Protein AF-A0A1B9LTC5-F1 (afdb_monomer_lite)

pLDDT: mean 90.34, std 9.03, range [44.94, 97.06]

Radius of gyration: 15.2 Å; chains: 1; bounding box: 33×33×42 Å

Sequence (142 aa):
MGIEYSIIAMDDSVTQDIVLNAFSPYCTKKDDEEYLLDYGDEVYEDMIICNHCTLYLSFKESSKDIIESIEIIKPSDHPALEKAIFLLIHEHPMFIAGPDFPLMTANKKCMDLLKVKDIETYEDTELVSSFDEFSNLLTSYE

Structure (mmCIF, N/CA/C/O backbone):
data_AF-A0A1B9LTC5-F1
#
_entry.id   AF-A0A1B9LTC5-F1
#
loop_
_atom_site.group_PDB
_atom_site.id
_atom_site.type_symbol
_atom_site.label_atom_id
_atom_site.label_alt_id
_atom_site.label_comp_id
_atom_site.label_asym_id
_atom_site.label_entity_id
_atom_site.label_seq_id
_atom_site.pdbx_PDB_ins_code
_atom_site.Cartn_x
_atom_site.Cartn_y
_atom_site.Cartn_z
_atom_site.occupancy
_atom_site.B_iso_or_equiv
_atom_site.auth_seq_id
_atom_site.auth_comp_id
_atom_site.auth_asym_id
_atom_site.auth_atom_id
_atom_site.pdbx_PDB_model_num
ATOM 1 N N . MET A 1 1 ? 20.747 6.588 1.470 1.00 44.94 1 MET A N 1
ATOM 2 C CA . MET A 1 1 ? 19.585 5.882 2.044 1.00 44.94 1 MET A CA 1
ATOM 3 C C . MET A 1 1 ? 18.511 5.972 0.979 1.00 44.94 1 MET A C 1
ATOM 5 O O . MET A 1 1 ? 18.440 7.024 0.357 1.00 44.94 1 MET A O 1
ATOM 9 N N . GLY A 1 2 ? 17.889 4.854 0.605 1.00 58.22 2 GLY A N 1
ATOM 10 C CA . GLY A 1 2 ? 16.915 4.848 -0.493 1.00 58.22 2 GLY A CA 1
ATOM 11 C C . GLY A 1 2 ? 15.619 5.527 -0.063 1.00 58.22 2 GLY A C 1
ATOM 12 O O . GLY A 1 2 ? 15.383 5.655 1.134 1.00 58.22 2 GLY A O 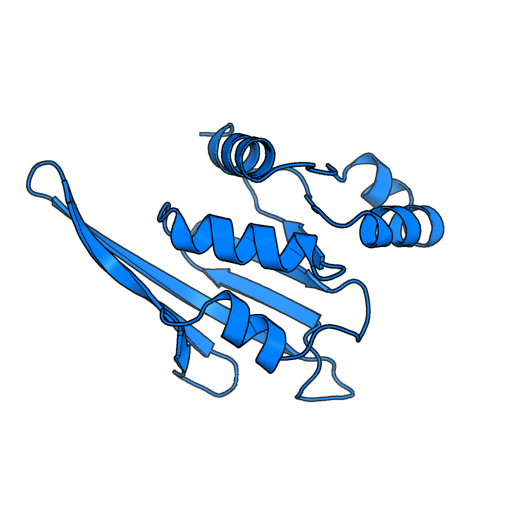1
ATOM 13 N N . ILE A 1 3 ? 14.816 5.965 -1.029 1.00 64.31 3 ILE A N 1
ATOM 14 C CA . ILE A 1 3 ? 13.429 6.352 -0.772 1.00 64.31 3 ILE A CA 1
ATOM 15 C C . ILE A 1 3 ? 12.683 5.089 -0.319 1.00 64.31 3 ILE A C 1
ATOM 17 O O . ILE A 1 3 ? 12.887 4.004 -0.879 1.00 64.31 3 ILE A O 1
ATOM 21 N N . GLU A 1 4 ? 11.871 5.226 0.722 1.00 84.75 4 GLU A N 1
ATOM 22 C CA . GLU A 1 4 ? 11.089 4.149 1.324 1.00 84.75 4 GLU A CA 1
ATOM 23 C C . GLU A 1 4 ? 9.677 4.678 1.565 1.00 84.75 4 GLU A C 1
ATOM 25 O O . GLU A 1 4 ? 9.503 5.745 2.157 1.00 84.75 4 GLU A O 1
ATOM 30 N N . TYR A 1 5 ? 8.675 3.952 1.070 1.00 92.06 5 TYR A N 1
ATOM 31 C CA . TYR A 1 5 ? 7.275 4.249 1.362 1.00 92.06 5 TYR A CA 1
ATOM 32 C C . TYR A 1 5 ? 6.761 3.255 2.394 1.00 92.06 5 TYR A C 1
ATOM 34 O O . TYR A 1 5 ? 6.966 2.049 2.253 1.00 92.06 5 TYR A O 1
ATOM 42 N N . SER A 1 6 ? 6.050 3.753 3.398 1.00 94.88 6 SER A N 1
ATOM 43 C CA . SER A 1 6 ? 5.382 2.938 4.409 1.00 94.88 6 SER A CA 1
ATOM 44 C C . SER A 1 6 ? 3.876 3.079 4.250 1.00 94.88 6 SER A C 1
ATOM 46 O O . SER A 1 6 ? 3.355 4.191 4.278 1.00 94.88 6 SER A O 1
ATOM 48 N N . ILE A 1 7 ? 3.162 1.964 4.108 1.00 96.50 7 ILE A N 1
ATOM 49 C CA . ILE A 1 7 ? 1.698 1.939 4.054 1.00 96.50 7 ILE A CA 1
ATOM 50 C C . ILE A 1 7 ? 1.189 1.245 5.313 1.00 96.50 7 ILE A C 1
ATOM 52 O O . ILE A 1 7 ? 1.571 0.112 5.587 1.00 96.50 7 ILE A O 1
ATOM 56 N N . ILE A 1 8 ? 0.348 1.908 6.100 1.00 95.50 8 ILE A N 1
ATOM 57 C CA . ILE A 1 8 ? -0.010 1.470 7.457 1.00 95.50 8 ILE A CA 1
ATOM 58 C C . ILE A 1 8 ? -1.514 1.221 7.537 1.00 95.50 8 ILE A C 1
ATOM 60 O O . ILE A 1 8 ? -2.304 2.092 7.166 1.00 95.50 8 ILE A O 1
ATOM 64 N N . ALA A 1 9 ? -1.917 0.048 8.030 1.00 95.19 9 ALA A N 1
ATOM 65 C CA . ALA A 1 9 ? -3.320 -0.293 8.246 1.00 95.19 9 ALA A CA 1
ATOM 66 C C . ALA A 1 9 ? -3.851 0.306 9.556 1.00 95.19 9 ALA A C 1
ATOM 68 O O . ALA A 1 9 ? -3.217 0.224 10.606 1.00 95.19 9 ALA A O 1
ATOM 69 N N . MET A 1 10 ? -5.059 0.873 9.518 1.00 93.31 10 MET A N 1
ATOM 70 C CA . MET A 1 10 ? -5.699 1.470 10.700 1.00 93.31 10 MET A CA 1
ATOM 71 C C . MET A 1 10 ? -6.559 0.517 11.520 1.00 93.31 10 MET A C 1
ATOM 73 O O . MET A 1 10 ? -6.937 0.824 12.662 1.00 93.31 10 MET A O 1
ATOM 77 N N . ASP A 1 11 ? -6.917 -0.613 10.923 1.00 91.19 11 ASP A N 1
ATOM 78 C CA . ASP A 1 11 ? -7.665 -1.682 11.554 1.00 91.19 11 ASP A CA 1
ATOM 79 C C . ASP A 1 11 ? -7.316 -3.042 10.933 1.00 91.19 11 ASP A C 1
ATOM 81 O O . ASP A 1 11 ? -6.570 -3.142 9.962 1.00 91.19 11 ASP A O 1
ATOM 85 N N . ASP A 1 12 ? -7.895 -4.094 11.504 1.00 94.00 12 ASP A N 1
ATOM 86 C CA . ASP A 1 12 ? -7.577 -5.484 11.179 1.00 94.00 12 ASP A CA 1
ATOM 87 C C . ASP A 1 12 ? -8.327 -5.995 9.925 1.00 94.00 12 ASP A C 1
ATOM 89 O O . ASP A 1 12 ? -8.497 -7.201 9.751 1.00 94.00 12 ASP A O 1
ATOM 93 N N . SER A 1 13 ? -8.849 -5.100 9.071 1.00 94.12 13 SER A N 1
ATOM 94 C CA . SER A 1 13 ? -9.617 -5.487 7.873 1.00 94.12 13 SER A CA 1
ATOM 95 C C . SER A 1 13 ? -8.760 -5.791 6.643 1.00 94.12 13 SER A C 1
ATOM 97 O O . SER A 1 13 ? -9.266 -6.376 5.682 1.00 94.12 13 SER A O 1
ATOM 99 N N . VAL A 1 14 ? -7.481 -5.412 6.658 1.00 95.69 14 VAL A N 1
ATOM 100 C CA . VAL A 1 14 ? -6.560 -5.607 5.534 1.00 95.69 14 VAL A CA 1
ATOM 101 C C . VAL A 1 14 ? -5.874 -6.961 5.659 1.00 95.69 14 VAL A C 1
ATOM 103 O O . VAL A 1 14 ? -5.251 -7.267 6.673 1.00 95.69 14 VAL A O 1
ATOM 106 N N . THR A 1 15 ? -5.985 -7.775 4.612 1.00 96.31 15 THR A N 1
ATOM 107 C CA . THR A 1 15 ? -5.372 -9.107 4.549 1.00 96.31 15 THR A CA 1
ATOM 108 C C . THR A 1 15 ? -4.285 -9.164 3.490 1.00 96.31 15 THR A C 1
ATOM 110 O O . THR A 1 15 ? -4.253 -8.339 2.575 1.00 96.31 15 THR A O 1
ATOM 113 N N . GLN A 1 16 ? -3.415 -10.166 3.583 1.00 95.06 16 GLN A N 1
ATOM 114 C CA . GLN A 1 16 ? -2.370 -10.408 2.591 1.00 95.06 16 GLN A CA 1
ATOM 115 C C . GLN A 1 16 ? -2.927 -10.490 1.165 1.00 95.06 16 GLN A C 1
ATOM 117 O O . GLN A 1 16 ? -2.402 -9.839 0.266 1.00 95.06 16 GLN A O 1
ATOM 122 N N . ASP A 1 17 ? -4.016 -11.232 0.958 1.00 95.12 17 ASP A N 1
ATOM 123 C CA . ASP A 1 17 ? -4.622 -11.398 -0.367 1.00 95.12 17 ASP A CA 1
ATOM 124 C C . ASP A 1 17 ? -5.086 -10.064 -0.962 1.00 95.12 17 ASP A C 1
ATOM 126 O O . ASP A 1 17 ? -4.924 -9.835 -2.159 1.00 95.12 17 ASP A O 1
ATOM 130 N N . ILE A 1 18 ? -5.634 -9.162 -0.141 1.00 96.38 18 ILE A N 1
ATOM 131 C CA . ILE A 1 18 ? -6.024 -7.813 -0.580 1.00 96.38 18 ILE A CA 1
ATOM 132 C C . ILE A 1 18 ? -4.800 -7.064 -1.115 1.00 96.38 18 ILE A C 1
ATOM 134 O O . ILE A 1 18 ? -4.837 -6.528 -2.222 1.00 96.38 18 ILE A O 1
ATOM 138 N N . VAL A 1 19 ? -3.704 -7.080 -0.355 1.00 95.31 19 VAL A N 1
ATOM 139 C CA . VAL A 1 19 ? -2.470 -6.382 -0.726 1.00 95.31 19 VAL A CA 1
ATOM 140 C C . VAL A 1 19 ? -1.856 -6.984 -1.989 1.00 95.31 19 VAL A C 1
ATOM 142 O O . VAL A 1 19 ? -1.555 -6.259 -2.933 1.00 95.31 19 VAL A O 1
ATOM 145 N N . LEU A 1 20 ? -1.719 -8.309 -2.060 1.00 95.06 20 LEU A N 1
ATOM 146 C CA . LEU A 1 20 ? -1.133 -8.977 -3.225 1.00 95.06 20 LEU A CA 1
ATOM 147 C C . LEU A 1 20 ? -1.968 -8.774 -4.496 1.00 95.06 20 LEU A C 1
ATOM 149 O O . LEU A 1 20 ? -1.404 -8.632 -5.581 1.00 95.06 20 LEU A O 1
ATOM 153 N N . ASN A 1 21 ? -3.296 -8.710 -4.371 1.00 95.31 21 ASN A N 1
ATOM 154 C CA . ASN A 1 21 ? -4.176 -8.408 -5.498 1.00 95.31 21 ASN A CA 1
ATOM 155 C C . ASN A 1 21 ? -4.003 -6.971 -6.004 1.00 95.31 21 ASN A C 1
ATOM 157 O O . ASN A 1 21 ? -4.042 -6.771 -7.217 1.00 95.31 21 ASN A O 1
ATOM 161 N N . ALA A 1 22 ? -3.763 -5.997 -5.119 1.00 95.25 22 ALA A N 1
ATOM 162 C CA . ALA A 1 22 ? -3.527 -4.608 -5.517 1.00 95.25 22 ALA A CA 1
ATOM 163 C C . ALA A 1 22 ? -2.271 -4.455 -6.396 1.00 95.25 22 ALA A C 1
ATOM 165 O O . ALA A 1 22 ? -2.273 -3.665 -7.337 1.00 95.25 22 ALA A O 1
ATOM 166 N N . PHE A 1 23 ? -1.225 -5.247 -6.135 1.00 95.06 23 PHE A N 1
ATOM 167 C CA . PHE A 1 23 ? 0.038 -5.214 -6.888 1.00 95.06 23 PHE A CA 1
ATOM 168 C C . PHE A 1 23 ? 0.130 -6.256 -8.020 1.00 95.06 23 PHE A C 1
ATOM 170 O O . PHE A 1 23 ? 1.157 -6.372 -8.692 1.00 95.06 23 PHE A O 1
ATOM 177 N N . SER A 1 24 ? -0.924 -7.035 -8.259 1.00 93.06 24 SER A N 1
ATOM 178 C CA . SE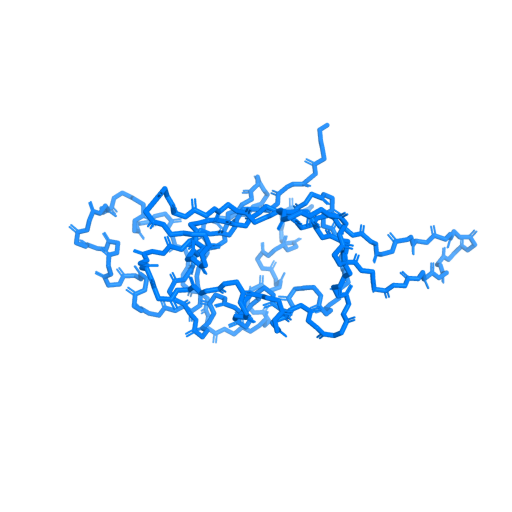R A 1 24 ? -0.977 -8.011 -9.352 1.00 93.06 24 SER A CA 1
ATOM 179 C C . SER A 1 24 ? -1.107 -7.312 -10.720 1.00 93.06 24 SER A C 1
ATOM 181 O O . SER A 1 24 ? -1.822 -6.315 -10.824 1.00 93.06 24 SER A O 1
ATOM 183 N N . PRO A 1 25 ? -0.465 -7.805 -11.800 1.00 94.12 25 PRO A N 1
ATOM 184 C CA . PRO A 1 25 ? 0.321 -9.040 -11.907 1.00 94.12 25 PRO A CA 1
ATOM 185 C C . PRO A 1 25 ? 1.825 -8.863 -11.632 1.00 94.12 25 PRO A C 1
ATOM 187 O O . PRO A 1 25 ? 2.600 -9.774 -11.910 1.00 94.12 25 PRO A O 1
ATOM 190 N N . TYR A 1 26 ? 2.250 -7.708 -11.124 1.00 94.56 26 TYR A N 1
ATOM 191 C CA . TYR A 1 26 ? 3.665 -7.335 -11.004 1.00 94.56 26 TYR A CA 1
ATOM 192 C C . TYR A 1 26 ? 4.369 -7.973 -9.801 1.00 94.56 26 TYR A C 1
ATOM 194 O O . TYR A 1 26 ? 5.586 -7.887 -9.672 1.00 94.56 26 TYR A O 1
ATOM 202 N N . CYS A 1 27 ? 3.615 -8.621 -8.915 1.00 93.81 27 CYS A N 1
ATOM 203 C CA . CYS A 1 27 ? 4.109 -9.157 -7.656 1.00 93.81 27 CYS A CA 1
ATOM 204 C C . CYS A 1 27 ? 4.595 -10.612 -7.775 1.00 93.81 27 CYS A C 1
ATOM 206 O O . CYS A 1 27 ? 3.837 -11.515 -8.131 1.00 93.81 27 CYS A O 1
ATOM 208 N N . THR A 1 28 ? 5.857 -10.857 -7.415 1.00 94.81 28 THR A N 1
ATOM 209 C CA . THR A 1 28 ? 6.471 -12.191 -7.334 1.00 94.81 28 THR A CA 1
ATOM 210 C C . THR A 1 28 ? 6.999 -12.455 -5.926 1.00 94.81 28 THR A C 1
ATOM 212 O O . THR A 1 28 ? 7.874 -11.736 -5.447 1.00 94.81 28 THR A O 1
ATOM 215 N N . LYS A 1 29 ? 6.528 -13.529 -5.276 1.00 95.25 29 LYS A N 1
ATOM 216 C CA . LYS A 1 29 ? 6.992 -13.937 -3.937 1.00 95.25 29 LYS A CA 1
ATOM 217 C C . LYS A 1 29 ? 8.486 -14.294 -3.945 1.00 95.25 29 LYS A C 1
ATOM 219 O O . LYS A 1 29 ? 8.926 -15.077 -4.792 1.00 95.25 29 LYS A O 1
ATOM 224 N N . LYS A 1 30 ? 9.252 -13.744 -2.997 1.00 94.50 30 LYS A N 1
ATOM 225 C CA . LYS A 1 30 ? 10.668 -14.074 -2.747 1.00 94.50 30 LYS A CA 1
ATOM 226 C C . LYS A 1 30 ? 10.832 -14.892 -1.471 1.00 94.50 30 LYS A C 1
ATOM 228 O O . LYS A 1 30 ? 11.456 -15.949 -1.522 1.00 94.50 30 LYS A O 1
ATOM 233 N N . ASP A 1 31 ? 10.212 -14.437 -0.389 1.00 91.12 31 ASP A N 1
ATOM 234 C CA . ASP A 1 31 ? 10.122 -15.127 0.902 1.00 91.12 31 ASP A CA 1
ATOM 235 C C . ASP A 1 31 ? 8.704 -14.952 1.479 1.00 91.12 31 ASP A C 1
ATOM 237 O O . ASP A 1 31 ? 7.821 -14.427 0.802 1.00 91.12 31 ASP A O 1
ATOM 241 N N . ASP A 1 32 ? 8.438 -15.423 2.696 1.00 85.81 32 ASP A N 1
ATOM 242 C CA . ASP A 1 32 ? 7.127 -15.334 3.347 1.00 85.81 32 ASP A CA 1
ATOM 243 C C . ASP A 1 32 ? 6.607 -13.894 3.458 1.00 85.81 32 ASP A C 1
ATOM 245 O O . ASP A 1 32 ? 5.422 -13.653 3.208 1.00 85.81 32 ASP A O 1
ATOM 249 N N . GLU A 1 33 ? 7.506 -12.949 3.722 1.00 90.88 33 GLU A N 1
ATOM 250 C CA . GLU A 1 33 ? 7.193 -11.537 3.970 1.00 90.88 33 GLU A CA 1
ATOM 251 C C . GLU A 1 33 ? 7.725 -10.611 2.862 1.00 90.88 33 GLU A C 1
ATOM 253 O O . GLU A 1 33 ? 7.374 -9.438 2.834 1.00 90.88 33 GLU A O 1
ATOM 258 N N . GLU A 1 34 ? 8.530 -11.129 1.926 1.00 95.38 34 GLU A N 1
ATOM 259 C CA . GLU A 1 34 ? 9.224 -10.353 0.890 1.00 95.38 34 GLU A CA 1
ATOM 260 C C . GLU A 1 34 ? 8.727 -10.694 -0.520 1.00 95.38 34 GLU A C 1
ATOM 262 O O . GLU A 1 34 ? 8.679 -11.861 -0.934 1.00 95.38 34 GLU A O 1
ATOM 267 N N . TYR A 1 35 ? 8.439 -9.654 -1.300 1.00 95.88 35 TYR A N 1
ATOM 268 C CA . TYR A 1 35 ? 7.974 -9.738 -2.677 1.00 95.88 35 TYR A CA 1
ATOM 269 C C . TYR A 1 35 ? 8.765 -8.779 -3.566 1.00 95.88 35 TYR A C 1
ATOM 271 O O . TYR 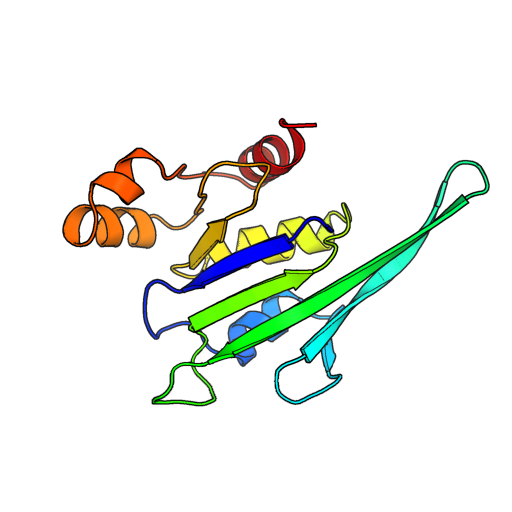A 1 35 ? 9.108 -7.665 -3.177 1.00 95.88 35 TYR A O 1
ATOM 279 N N . LEU A 1 36 ? 9.032 -9.207 -4.795 1.00 95.50 36 LEU A N 1
ATOM 280 C CA . LEU A 1 36 ? 9.538 -8.340 -5.852 1.00 95.50 36 LEU A CA 1
ATOM 281 C C . LEU A 1 36 ? 8.353 -7.807 -6.648 1.00 95.50 36 LEU A C 1
ATOM 283 O O . LEU A 1 36 ? 7.558 -8.604 -7.150 1.00 95.50 36 LEU A O 1
ATOM 287 N N . LEU A 1 37 ? 8.274 -6.489 -6.789 1.00 95.38 37 LEU A N 1
ATOM 288 C CA . LEU A 1 37 ? 7.402 -5.840 -7.755 1.00 95.38 37 LEU A CA 1
ATOM 289 C C . LEU A 1 37 ? 8.237 -5.516 -8.992 1.00 95.38 37 LEU A C 1
ATOM 291 O O . LEU A 1 37 ? 9.193 -4.749 -8.904 1.00 95.38 37 LEU A O 1
ATOM 295 N N . ASP A 1 38 ? 7.906 -6.141 -10.116 1.00 93.88 38 ASP A N 1
ATOM 296 C CA . ASP A 1 38 ? 8.623 -5.994 -11.382 1.00 93.88 38 ASP A CA 1
ATOM 297 C C . ASP A 1 38 ? 7.696 -5.376 -12.430 1.00 93.88 38 ASP A C 1
ATOM 299 O O . ASP A 1 38 ? 6.794 -6.040 -12.944 1.00 93.88 38 ASP A O 1
ATOM 303 N N . TYR A 1 39 ? 7.912 -4.095 -12.724 1.00 91.50 39 TYR A N 1
ATOM 304 C CA . TYR A 1 39 ? 7.177 -3.346 -13.741 1.00 91.50 39 TYR A CA 1
ATOM 305 C C . TYR A 1 39 ? 7.906 -3.322 -15.094 1.00 91.50 39 TYR A C 1
ATOM 307 O O . TYR A 1 39 ? 7.441 -2.673 -16.031 1.00 91.50 39 TYR A O 1
ATOM 315 N N . GLY A 1 40 ? 9.002 -4.075 -15.229 1.00 87.94 40 GLY A N 1
ATOM 316 C CA . GLY A 1 40 ? 9.820 -4.153 -16.431 1.00 87.94 40 GLY A CA 1
ATOM 317 C C . GLY A 1 40 ? 10.876 -3.053 -16.544 1.00 87.94 40 GLY A C 1
ATOM 318 O O . GLY A 1 40 ? 11.029 -2.191 -15.680 1.00 87.94 40 GLY A O 1
ATOM 319 N N . ASP A 1 41 ? 11.619 -3.099 -17.648 1.00 86.31 41 ASP A N 1
ATOM 320 C CA . ASP A 1 41 ? 12.671 -2.135 -17.954 1.00 86.31 41 ASP A CA 1
ATOM 321 C C . ASP A 1 41 ? 12.192 -1.125 -19.002 1.00 86.31 41 ASP A C 1
ATOM 323 O O . ASP A 1 41 ? 11.587 -1.494 -20.014 1.00 86.31 41 ASP A O 1
ATOM 327 N N . GLU A 1 42 ? 12.535 0.144 -18.804 1.00 81.94 42 GLU A N 1
ATOM 328 C CA . GLU A 1 42 ? 12.342 1.204 -19.790 1.00 81.94 42 GLU A CA 1
ATOM 329 C C . GLU A 1 42 ? 13.688 1.696 -20.324 1.00 81.94 42 GLU A C 1
ATOM 331 O O . GLU A 1 42 ? 14.679 1.774 -19.599 1.00 81.94 42 GLU A O 1
ATOM 336 N N . VAL A 1 43 ? 13.740 2.027 -21.616 1.00 80.75 43 VAL A N 1
ATOM 337 C CA . VAL A 1 43 ? 14.932 2.622 -22.232 1.00 80.75 43 VAL A CA 1
ATOM 338 C C . VAL A 1 43 ? 14.671 4.102 -22.455 1.00 80.75 43 VAL A C 1
ATOM 340 O O . VAL A 1 43 ? 13.830 4.466 -23.278 1.00 80.75 43 VAL A O 1
ATOM 343 N N . TYR A 1 44 ? 15.419 4.947 -21.753 1.00 77.56 44 TYR A N 1
ATOM 344 C CA . TYR A 1 44 ? 15.342 6.399 -21.867 1.00 77.56 44 TYR A CA 1
ATOM 345 C C . TYR A 1 44 ? 16.744 6.967 -22.102 1.00 77.56 44 TYR A C 1
ATOM 347 O O . TYR A 1 44 ? 17.655 6.689 -21.330 1.00 77.56 44 TYR A O 1
ATOM 355 N N . GLU A 1 45 ? 16.928 7.729 -23.185 1.00 81.88 45 GLU A N 1
ATOM 356 C CA . GLU A 1 45 ? 18.206 8.384 -23.531 1.00 81.88 45 GLU A CA 1
ATOM 357 C C . GLU A 1 45 ? 19.444 7.458 -23.427 1.00 81.88 45 GLU A C 1
ATOM 359 O O . GLU A 1 45 ? 20.454 7.803 -22.820 1.00 81.88 45 GLU A O 1
ATOM 364 N N . ASP A 1 46 ? 19.361 6.257 -24.017 1.00 82.00 46 ASP A N 1
ATOM 365 C CA . ASP A 1 46 ? 20.403 5.210 -23.984 1.00 82.00 46 ASP A CA 1
ATOM 366 C C . ASP A 1 46 ? 20.732 4.644 -22.579 1.00 82.00 46 ASP A C 1
ATOM 368 O O . ASP A 1 46 ? 21.702 3.898 -22.416 1.00 82.00 46 ASP A O 1
ATOM 372 N N . MET A 1 47 ? 19.905 4.933 -21.568 1.00 78.62 47 MET A N 1
ATOM 373 C CA . MET A 1 47 ? 19.948 4.327 -20.234 1.00 78.62 47 MET A CA 1
ATOM 374 C C . MET A 1 47 ? 18.827 3.297 -20.059 1.00 78.62 47 MET A C 1
ATOM 376 O O . MET A 1 47 ? 17.725 3.471 -20.576 1.00 78.62 47 MET A O 1
ATOM 380 N N . ILE A 1 48 ? 19.112 2.223 -19.316 1.00 79.88 48 ILE A N 1
ATOM 381 C CA . ILE A 1 48 ? 18.108 1.238 -18.890 1.00 79.88 48 ILE A CA 1
ATOM 382 C C . ILE A 1 48 ? 17.636 1.637 -17.493 1.00 79.88 48 ILE A C 1
ATOM 384 O O . ILE A 1 48 ? 18.431 1.646 -16.551 1.00 79.88 48 ILE A O 1
ATOM 388 N N . ILE A 1 49 ? 16.355 1.966 -17.377 1.00 80.25 49 ILE A N 1
ATOM 389 C CA . ILE A 1 49 ? 15.660 2.229 -16.122 1.00 80.25 49 ILE A CA 1
ATOM 390 C C . ILE A 1 49 ? 14.966 0.933 -15.716 1.00 80.25 49 ILE A C 1
ATOM 392 O O . ILE A 1 49 ? 13.997 0.516 -16.347 1.00 80.25 49 ILE A O 1
ATOM 396 N N . CYS A 1 50 ? 15.478 0.284 -14.675 1.00 82.38 50 CYS A N 1
ATOM 397 C CA . CYS A 1 50 ? 14.862 -0.914 -14.119 1.00 82.38 50 CYS A CA 1
ATOM 398 C C . CYS A 1 50 ? 13.756 -0.522 -13.133 1.00 82.38 50 CYS A C 1
ATOM 400 O O . CYS A 1 50 ? 14.053 -0.086 -12.017 1.00 82.38 50 CYS A O 1
ATOM 402 N N . ASN A 1 51 ? 12.488 -0.693 -13.519 1.00 86.19 51 ASN A N 1
ATOM 403 C CA . ASN A 1 51 ? 11.339 -0.366 -12.674 1.00 86.19 51 ASN A CA 1
ATOM 404 C C . ASN A 1 51 ? 10.987 -1.549 -11.772 1.00 86.19 51 ASN A C 1
ATOM 406 O O . ASN A 1 51 ? 9.956 -2.205 -11.927 1.00 86.19 51 ASN A O 1
ATOM 410 N N . HIS A 1 52 ? 11.873 -1.834 -10.824 1.00 91.44 52 HIS A N 1
ATOM 411 C CA . HIS A 1 52 ? 11.645 -2.860 -9.819 1.00 91.44 52 HIS A CA 1
ATOM 412 C C . HIS A 1 52 ? 11.768 -2.294 -8.404 1.00 91.44 52 HIS A C 1
ATOM 414 O O . HIS A 1 52 ? 12.688 -1.532 -8.098 1.00 91.44 52 HIS A O 1
ATOM 420 N N . CYS A 1 53 ? 10.893 -2.733 -7.508 1.00 92.44 53 CYS A N 1
ATOM 421 C CA . CYS A 1 53 ? 10.979 -2.407 -6.088 1.00 92.44 53 CYS A CA 1
ATOM 422 C C . CYS A 1 53 ? 10.711 -3.636 -5.218 1.00 92.44 53 CYS A C 1
ATOM 424 O O . CYS A 1 53 ? 10.180 -4.652 -5.676 1.00 92.44 53 CYS A O 1
ATOM 426 N N . THR A 1 54 ? 11.131 -3.563 -3.957 1.00 94.75 54 THR A N 1
ATOM 427 C CA . THR A 1 54 ? 10.883 -4.630 -2.982 1.00 94.75 54 THR A CA 1
ATOM 428 C C . THR A 1 54 ? 9.714 -4.232 -2.099 1.00 94.75 54 THR A C 1
ATOM 430 O O . THR A 1 54 ? 9.711 -3.133 -1.553 1.00 94.75 54 THR A O 1
ATOM 433 N N . LEU A 1 55 ? 8.748 -5.132 -1.952 1.00 95.69 55 LEU A N 1
ATOM 434 C CA . LEU A 1 55 ? 7.593 -5.005 -1.073 1.00 95.69 55 LEU A CA 1
ATOM 435 C C . LEU A 1 55 ? 7.769 -5.960 0.114 1.00 95.69 55 LEU A C 1
ATOM 437 O O . LEU A 1 55 ? 7.863 -7.172 -0.084 1.00 95.69 55 LEU A O 1
ATOM 441 N N . TYR A 1 56 ? 7.779 -5.418 1.329 1.00 96.62 56 TYR A N 1
ATOM 442 C CA . TYR A 1 56 ? 7.734 -6.184 2.572 1.00 96.62 56 TYR A CA 1
ATOM 443 C C . TYR A 1 56 ? 6.362 -6.071 3.224 1.00 96.62 56 TYR A C 1
ATOM 445 O O . TYR A 1 56 ? 5.772 -4.992 3.252 1.00 96.62 56 TYR A O 1
ATOM 453 N N . LEU A 1 57 ? 5.864 -7.184 3.755 1.00 96.12 57 LEU A N 1
ATOM 454 C CA . LEU A 1 57 ? 4.605 -7.262 4.486 1.00 96.12 57 LEU A CA 1
ATOM 455 C C . LEU A 1 57 ? 4.875 -7.532 5.965 1.00 96.12 57 LEU A C 1
ATOM 457 O O . LEU A 1 57 ? 5.446 -8.564 6.306 1.00 96.12 57 LEU A O 1
ATOM 461 N N . SER A 1 58 ? 4.395 -6.645 6.831 1.00 96.25 58 SER A N 1
ATOM 462 C CA . SER A 1 58 ? 4.368 -6.862 8.277 1.00 96.25 58 SER A CA 1
ATOM 463 C C . SER A 1 58 ? 2.980 -7.314 8.707 1.00 96.25 58 SER A C 1
ATOM 465 O O . SER A 1 58 ? 1.963 -6.745 8.298 1.00 96.25 58 SER A O 1
ATOM 467 N N . PHE A 1 59 ? 2.934 -8.328 9.565 1.00 95.56 59 PHE A N 1
ATOM 468 C CA . PHE A 1 59 ? 1.698 -8.963 10.005 1.00 95.56 59 PHE A CA 1
ATOM 469 C C . PHE A 1 59 ? 1.409 -8.676 11.474 1.00 95.56 59 PHE A C 1
ATOM 471 O O . PHE A 1 59 ? 2.319 -8.590 12.297 1.00 95.56 59 PHE A O 1
ATOM 478 N N . LYS A 1 60 ? 0.123 -8.627 11.827 1.00 93.44 60 LYS A N 1
ATOM 479 C CA . LYS A 1 60 ? -0.320 -8.588 13.227 1.00 93.44 60 LYS A CA 1
ATOM 480 C C . LYS A 1 60 ? 0.253 -9.778 14.002 1.00 93.44 60 LYS A C 1
ATOM 482 O O . LYS A 1 60 ? 0.106 -10.923 13.583 1.00 93.44 60 LYS A O 1
ATOM 487 N N . GLU A 1 61 ? 0.761 -9.547 15.215 1.00 90.31 61 GLU A N 1
ATOM 488 C CA . GLU A 1 61 ? 1.254 -10.635 16.088 1.00 90.31 61 GLU A CA 1
ATOM 489 C C . GLU A 1 61 ? 0.220 -11.756 16.308 1.00 90.31 61 GLU A C 1
ATOM 491 O O . GLU A 1 61 ? 0.569 -12.926 16.475 1.00 90.31 61 GLU A O 1
ATOM 496 N N . SER A 1 62 ? -1.070 -11.405 16.309 1.00 90.50 62 SER A N 1
ATOM 497 C CA . SER A 1 62 ? -2.177 -12.339 16.511 1.00 90.50 62 SER A CA 1
ATOM 498 C C . SER A 1 62 ? -2.568 -13.143 15.265 1.00 90.50 62 SER A C 1
ATOM 500 O O . SER A 1 62 ? -3.307 -14.120 15.408 1.00 90.50 62 SER A O 1
ATOM 502 N N . SER A 1 63 ? -2.128 -12.755 14.061 1.00 90.12 63 SER A N 1
ATOM 503 C CA . SER A 1 63 ? -2.523 -13.396 12.802 1.00 90.12 63 SER A CA 1
ATOM 504 C C . SER A 1 63 ? -1.526 -13.148 11.671 1.00 90.12 63 SER A C 1
ATOM 506 O O . SER A 1 63 ? -1.272 -12.007 11.302 1.00 90.12 63 SER A O 1
ATOM 508 N N . LYS A 1 64 ? -1.075 -14.232 11.030 1.00 86.31 64 LYS A N 1
ATOM 509 C CA . LYS A 1 64 ? -0.204 -14.191 9.844 1.00 86.31 64 LYS A CA 1
ATOM 510 C C . LYS A 1 64 ? -0.906 -13.787 8.544 1.00 86.31 64 LYS A C 1
ATOM 512 O O . LYS A 1 64 ? -0.242 -13.686 7.526 1.00 86.31 64 LYS A O 1
ATOM 517 N N . ASP A 1 65 ? -2.215 -13.555 8.578 1.00 90.56 65 ASP A N 1
ATOM 518 C CA . ASP A 1 65 ? -2.975 -13.152 7.389 1.00 90.56 65 ASP A CA 1
ATOM 519 C C . ASP A 1 65 ? -3.351 -11.665 7.412 1.00 90.56 65 ASP A C 1
ATOM 521 O O . ASP A 1 65 ? -3.733 -11.115 6.379 1.00 90.56 65 ASP A O 1
ATOM 525 N N . ILE A 1 66 ? -3.283 -11.016 8.581 1.00 95.94 66 ILE A N 1
ATOM 526 C CA . ILE A 1 66 ? -3.714 -9.625 8.776 1.00 95.94 66 ILE A CA 1
ATOM 527 C C . ILE A 1 66 ? -2.497 -8.716 8.671 1.00 95.94 66 ILE A C 1
ATOM 529 O O . ILE A 1 66 ? -1.535 -8.880 9.421 1.00 95.94 66 ILE A O 1
ATOM 533 N N . ILE A 1 67 ? -2.571 -7.749 7.762 1.00 96.25 67 ILE A N 1
ATOM 534 C CA . ILE A 1 67 ? -1.488 -6.811 7.476 1.00 96.25 67 ILE A CA 1
ATOM 535 C C . ILE A 1 67 ? -1.543 -5.654 8.465 1.00 96.25 67 ILE A C 1
ATOM 537 O O . ILE A 1 67 ? -2.576 -5.006 8.622 1.00 96.25 67 ILE A O 1
ATOM 541 N N . GLU A 1 68 ? -0.415 -5.392 9.114 1.00 95.75 68 GLU A N 1
ATOM 542 C CA . GLU A 1 68 ? -0.212 -4.217 9.959 1.00 95.75 68 GLU A CA 1
ATOM 543 C C . GLU A 1 68 ? 0.408 -3.073 9.152 1.00 95.75 68 GLU A C 1
ATOM 545 O O . GLU A 1 68 ? -0.077 -1.939 9.189 1.00 95.75 68 GLU A O 1
ATOM 550 N N . SER A 1 69 ? 1.440 -3.377 8.366 1.00 95.88 69 SER A N 1
ATOM 551 C CA . SER A 1 69 ? 2.091 -2.407 7.494 1.00 95.88 69 SER A CA 1
ATOM 552 C C . SER A 1 69 ? 2.728 -3.059 6.271 1.00 95.88 69 SER A C 1
ATOM 554 O O . SER A 1 69 ? 2.917 -4.274 6.200 1.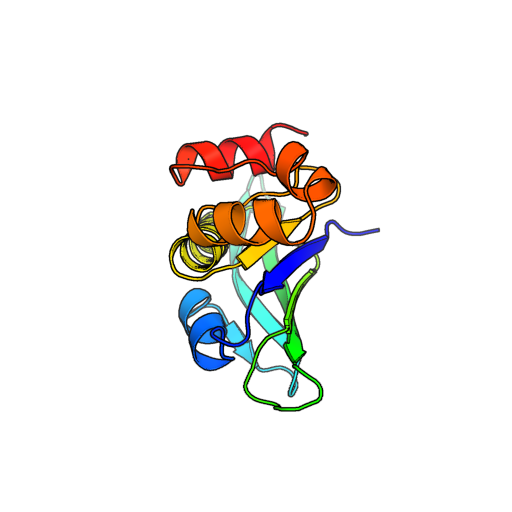00 95.88 69 SER A O 1
ATOM 556 N N . ILE A 1 70 ? 3.037 -2.224 5.288 1.00 96.75 70 ILE A N 1
ATOM 557 C CA . ILE A 1 70 ? 3.745 -2.563 4.062 1.00 96.75 70 ILE A CA 1
ATOM 558 C C . ILE A 1 70 ? 4.909 -1.588 3.937 1.00 96.75 70 ILE A C 1
ATOM 560 O O . ILE A 1 70 ? 4.717 -0.385 4.114 1.00 96.75 70 ILE A O 1
ATOM 564 N N . GLU A 1 71 ? 6.084 -2.085 3.578 1.00 95.94 71 GLU A N 1
ATOM 565 C CA . GLU A 1 71 ? 7.221 -1.244 3.205 1.00 95.94 71 GLU A CA 1
ATOM 566 C C . GLU A 1 71 ? 7.557 -1.458 1.732 1.00 95.94 71 GLU A C 1
ATOM 568 O O . GLU A 1 71 ? 7.643 -2.593 1.264 1.00 95.94 71 GLU A O 1
ATOM 573 N N . ILE A 1 72 ? 7.746 -0.366 0.993 1.00 94.56 72 ILE A N 1
ATOM 574 C CA . ILE A 1 72 ? 8.182 -0.385 -0.403 1.00 94.56 72 ILE A CA 1
ATOM 575 C C . ILE A 1 72 ? 9.558 0.265 -0.467 1.00 94.56 72 ILE A C 1
ATOM 577 O O . ILE A 1 72 ? 9.699 1.475 -0.284 1.00 94.56 72 ILE A O 1
ATOM 581 N N . ILE A 1 73 ? 10.576 -0.550 -0.729 1.00 92.31 73 ILE A N 1
ATOM 582 C CA . ILE A 1 73 ? 11.978 -0.136 -0.756 1.00 92.31 73 ILE A CA 1
ATOM 583 C C . ILE A 1 73 ? 12.388 0.173 -2.189 1.00 92.31 73 ILE A C 1
ATOM 585 O O . ILE A 1 73 ? 12.225 -0.674 -3.073 1.00 92.31 73 ILE A O 1
ATOM 589 N N . LYS A 1 74 ? 12.985 1.358 -2.392 1.00 87.69 74 LYS A N 1
ATOM 590 C CA . LYS A 1 74 ? 13.335 1.893 -3.719 1.00 87.69 74 LYS A CA 1
ATOM 591 C C . LYS A 1 74 ? 12.117 1.877 -4.652 1.00 87.69 74 LYS A C 1
ATOM 593 O O . LYS A 1 74 ? 12.154 1.175 -5.664 1.00 87.69 74 LYS A O 1
ATOM 598 N N . PRO A 1 75 ? 11.025 2.573 -4.291 1.00 83.56 75 PRO A N 1
ATOM 599 C CA . PRO A 1 75 ? 9.882 2.695 -5.180 1.00 83.56 75 PRO A CA 1
ATOM 600 C C . PRO A 1 75 ? 10.347 3.248 -6.531 1.00 83.56 75 PRO A C 1
ATOM 602 O O . PRO A 1 75 ? 11.258 4.070 -6.597 1.00 83.56 75 PRO A O 1
ATOM 605 N N . SER A 1 76 ? 9.753 2.734 -7.601 1.00 83.75 76 SER A N 1
ATOM 606 C CA . SER A 1 76 ? 9.953 3.237 -8.957 1.00 83.75 76 SER A CA 1
ATOM 607 C C . SER A 1 76 ? 8.834 4.209 -9.301 1.00 83.75 76 SER A C 1
ATOM 609 O O . SER A 1 76 ? 7.688 3.925 -8.951 1.00 83.75 76 SER A O 1
ATOM 611 N N . ASP A 1 77 ? 9.104 5.212 -10.127 1.00 81.75 77 ASP A N 1
ATOM 612 C CA . ASP A 1 77 ? 8.105 6.194 -10.594 1.00 81.75 77 ASP A CA 1
ATOM 613 C C . ASP A 1 77 ? 7.132 5.613 -11.642 1.00 81.75 77 ASP A C 1
ATOM 615 O O . ASP A 1 77 ? 6.510 6.313 -12.442 1.00 81.75 77 ASP A O 1
ATOM 619 N N . HIS A 1 78 ? 7.018 4.285 -11.692 1.00 89.38 78 HIS A N 1
ATOM 620 C CA . HIS A 1 78 ? 6.168 3.598 -12.640 1.00 89.38 78 HIS A CA 1
ATOM 621 C C . HIS A 1 78 ? 4.687 3.811 -12.260 1.00 89.38 78 HIS A C 1
ATOM 623 O O . HIS A 1 78 ? 4.264 3.383 -11.179 1.00 89.38 78 HIS A O 1
ATOM 629 N N . PRO A 1 79 ? 3.832 4.349 -13.154 1.00 89.88 79 PRO A N 1
ATOM 630 C CA . PRO A 1 79 ? 2.459 4.739 -12.810 1.00 89.88 79 PRO A CA 1
ATOM 631 C C . PRO A 1 79 ? 1.567 3.603 -12.294 1.00 89.88 79 PRO A C 1
ATOM 633 O O . PRO A 1 79 ? 0.557 3.847 -11.634 1.00 89.88 79 PRO A O 1
ATOM 636 N N . ALA A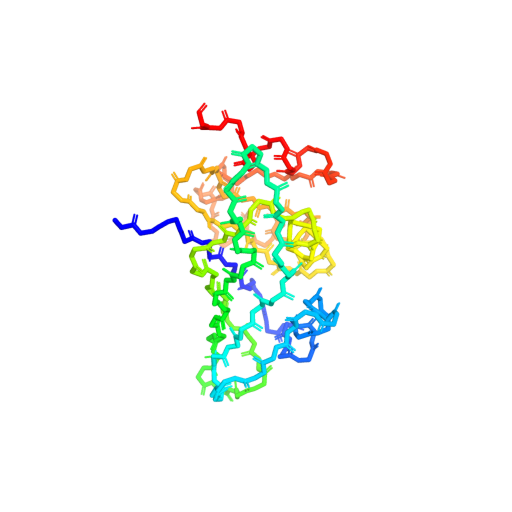 1 80 ? 1.884 2.347 -12.626 1.00 93.19 80 ALA A N 1
ATOM 637 C CA . ALA A 1 80 ? 1.146 1.200 -12.097 1.00 93.19 80 ALA A CA 1
ATOM 638 C C . ALA A 1 80 ? 1.387 0.989 -10.592 1.00 93.19 80 ALA A C 1
ATOM 640 O O . ALA A 1 80 ? 0.454 0.580 -9.903 1.00 93.19 80 ALA A O 1
ATOM 641 N N . LEU A 1 81 ? 2.584 1.315 -10.083 1.00 93.62 81 LEU A N 1
ATOM 642 C CA . LEU A 1 81 ? 2.884 1.267 -8.652 1.00 93.62 81 LEU A CA 1
ATOM 643 C C . LEU A 1 81 ? 2.057 2.316 -7.908 1.00 93.62 81 LEU A C 1
ATOM 645 O O . LEU A 1 81 ? 1.329 1.975 -6.979 1.00 93.62 81 LEU A O 1
ATOM 649 N N . GLU A 1 82 ? 2.105 3.571 -8.360 1.00 93.75 82 GLU A N 1
ATOM 650 C CA . 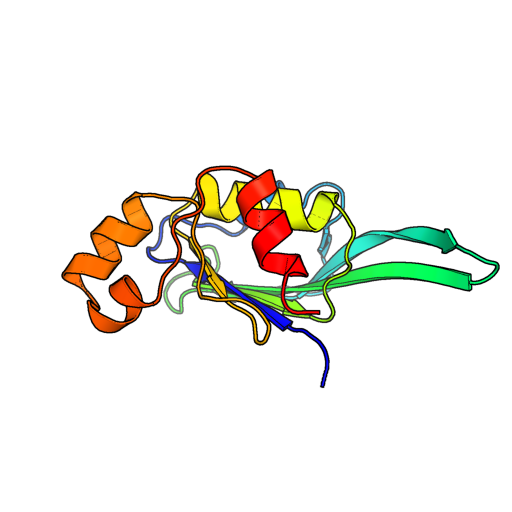GLU A 1 82 ? 1.337 4.664 -7.752 1.00 93.75 82 GLU A CA 1
ATOM 651 C C . GLU A 1 82 ? -0.164 4.365 -7.740 1.00 93.75 82 GLU A C 1
ATOM 653 O O . GLU A 1 82 ? -0.838 4.570 -6.733 1.00 93.75 82 GLU A O 1
ATOM 658 N N . LYS A 1 83 ? -0.702 3.828 -8.843 1.00 95.44 83 LYS A N 1
ATOM 659 C CA . LYS A 1 83 ? -2.117 3.441 -8.920 1.00 95.44 83 LYS A CA 1
ATOM 660 C C . LYS A 1 83 ? -2.466 2.314 -7.960 1.00 95.44 83 LYS A C 1
ATOM 662 O O . LYS A 1 83 ? -3.522 2.382 -7.339 1.00 95.44 83 LYS A O 1
ATOM 667 N N . ALA A 1 84 ? -1.614 1.295 -7.840 1.00 96.38 84 ALA A N 1
ATOM 668 C CA . ALA A 1 84 ? -1.829 0.199 -6.899 1.00 96.38 84 ALA A CA 1
ATOM 669 C C . ALA A 1 84 ? -1.885 0.718 -5.455 1.00 96.38 84 ALA A C 1
ATOM 671 O O . ALA A 1 84 ? -2.808 0.386 -4.714 1.00 96.38 84 ALA A O 1
ATOM 672 N N . ILE A 1 85 ? -0.952 1.603 -5.090 1.00 96.44 85 ILE A N 1
ATOM 673 C CA . ILE A 1 85 ? -0.919 2.255 -3.778 1.00 96.44 85 ILE A CA 1
ATOM 674 C C . ILE A 1 85 ? -2.180 3.094 -3.558 1.00 96.44 85 ILE A C 1
ATOM 676 O O . ILE A 1 85 ? -2.848 2.928 -2.538 1.00 96.44 85 ILE A O 1
ATOM 680 N N . PHE A 1 86 ? -2.527 3.966 -4.510 1.00 97.06 86 PHE A N 1
ATOM 681 C CA . PHE A 1 86 ? -3.706 4.825 -4.414 1.00 97.06 86 PHE A CA 1
ATOM 682 C C . PHE A 1 86 ? -4.986 4.009 -4.214 1.00 97.06 86 PHE A C 1
ATOM 684 O O . PHE A 1 86 ? -5.778 4.308 -3.324 1.00 97.06 86 PHE A O 1
ATOM 691 N N . LEU A 1 87 ? -5.183 2.960 -5.019 1.00 96.50 87 LEU A N 1
ATOM 692 C CA . LEU A 1 87 ? -6.343 2.079 -4.898 1.00 96.50 87 LEU A CA 1
ATOM 693 C C . LEU A 1 87 ? -6.377 1.394 -3.531 1.00 96.50 87 LEU A C 1
ATOM 695 O O . LEU A 1 87 ? -7.427 1.371 -2.894 1.00 96.50 87 LEU A O 1
ATOM 699 N N . LEU A 1 88 ? -5.231 0.917 -3.040 1.00 96.94 88 LEU A N 1
ATOM 700 C CA . LEU A 1 88 ? -5.140 0.268 -1.737 1.00 96.94 88 LEU A CA 1
ATOM 701 C C . LEU A 1 88 ? -5.561 1.213 -0.597 1.00 96.94 88 LEU A C 1
ATOM 703 O O . LEU A 1 88 ? -6.425 0.853 0.203 1.00 96.94 88 LEU A O 1
ATOM 707 N N . ILE A 1 89 ? -5.025 2.439 -0.552 1.00 96.94 89 ILE A N 1
ATOM 708 C CA . ILE A 1 89 ? -5.382 3.439 0.475 1.00 96.94 89 ILE A CA 1
ATOM 709 C C . ILE A 1 89 ? -6.761 4.074 0.258 1.00 96.94 89 ILE A C 1
ATOM 711 O O . ILE A 1 89 ? -7.240 4.801 1.125 1.00 96.94 89 ILE A O 1
ATOM 715 N N . HIS A 1 90 ? -7.385 3.862 -0.901 1.00 96.81 90 HIS A N 1
ATOM 716 C CA . HIS A 1 90 ? -8.737 4.324 -1.200 1.00 96.81 90 HIS A CA 1
ATOM 717 C C . HIS A 1 90 ? -9.782 3.307 -0.742 1.00 96.81 90 HIS A C 1
ATOM 719 O O . HIS A 1 90 ? -10.731 3.650 -0.035 1.00 96.81 90 HIS A O 1
ATOM 725 N N . GLU A 1 91 ? -9.595 2.044 -1.118 1.00 96.12 91 GLU A N 1
ATOM 726 C CA . GLU A 1 91 ? -10.545 0.962 -0.861 1.00 96.12 91 GLU A CA 1
ATOM 727 C C . GLU A 1 91 ? -10.467 0.452 0.581 1.00 96.12 91 GLU A C 1
ATOM 729 O O . GLU A 1 91 ? -11.476 0.025 1.152 1.00 96.12 91 GLU A O 1
ATOM 734 N N . HIS A 1 92 ? -9.294 0.565 1.205 1.00 96.75 92 HIS A N 1
ATOM 735 C CA . HIS A 1 92 ? -9.033 0.051 2.542 1.00 96.75 92 HIS A CA 1
ATOM 736 C C . HIS A 1 92 ? -8.590 1.160 3.499 1.00 96.75 92 HIS A C 1
ATOM 738 O O . HIS A 1 92 ? -8.051 2.178 3.061 1.00 96.75 92 HIS A O 1
ATOM 744 N N . PRO A 1 93 ? -8.844 1.009 4.813 1.00 95.25 93 PRO A N 1
ATOM 745 C CA . PRO A 1 93 ? -8.467 2.007 5.801 1.00 95.25 93 PRO A CA 1
ATOM 746 C C . PRO A 1 93 ? -6.953 1.955 6.053 1.00 95.25 93 PRO A C 1
ATOM 748 O O . PRO A 1 93 ? -6.495 1.421 7.064 1.00 95.25 93 PRO A O 1
ATOM 751 N N . MET A 1 94 ? -6.187 2.500 5.110 1.00 96.75 94 MET A N 1
ATOM 752 C CA . MET A 1 94 ? -4.735 2.601 5.167 1.00 96.75 94 MET A CA 1
ATOM 753 C C . MET A 1 94 ? -4.255 4.037 4.930 1.00 96.75 94 MET A C 1
ATOM 755 O O . MET A 1 94 ? -4.947 4.856 4.312 1.00 96.75 94 MET A O 1
ATOM 759 N N . PHE A 1 95 ? -3.054 4.320 5.425 1.00 95.56 95 PHE A N 1
ATOM 760 C CA . PHE A 1 95 ? -2.283 5.528 5.139 1.00 95.56 95 PHE A CA 1
ATOM 761 C C . PHE A 1 95 ? -1.039 5.188 4.348 1.00 95.56 95 PHE A C 1
ATOM 763 O O . PHE A 1 95 ? -0.536 4.079 4.485 1.00 95.56 95 PHE A O 1
ATOM 770 N N . ILE A 1 96 ? -0.504 6.157 3.618 1.00 95.75 96 ILE A N 1
ATOM 771 C CA . ILE A 1 96 ? 0.869 6.123 3.129 1.00 95.75 96 ILE A CA 1
ATOM 772 C C . ILE A 1 96 ? 1.679 7.260 3.751 1.00 95.75 96 ILE A C 1
ATOM 774 O O . ILE A 1 96 ? 1.196 8.383 3.881 1.00 95.75 96 ILE A O 1
ATOM 778 N N . ALA A 1 97 ? 2.917 6.953 4.113 1.00 92.75 97 ALA A N 1
ATOM 779 C CA . ALA A 1 97 ? 3.917 7.878 4.611 1.00 92.75 97 ALA A CA 1
ATOM 780 C C . ALA A 1 97 ? 5.225 7.692 3.834 1.00 92.75 97 ALA A C 1
ATOM 782 O O . ALA A 1 97 ? 5.561 6.582 3.414 1.00 92.75 97 ALA A O 1
ATOM 783 N N . GLY A 1 98 ? 5.972 8.777 3.679 1.00 88.25 98 GLY A N 1
ATOM 784 C CA . GLY A 1 98 ? 7.296 8.790 3.075 1.00 88.25 98 GLY A CA 1
ATOM 785 C C . GLY A 1 98 ? 8.079 10.014 3.550 1.00 88.25 98 GLY A C 1
ATOM 786 O O . GLY A 1 98 ? 7.493 10.924 4.138 1.00 88.25 98 GLY A O 1
ATOM 787 N N . PRO A 1 99 ? 9.403 10.049 3.342 1.00 83.81 99 PRO A N 1
ATOM 788 C CA . PRO A 1 99 ? 10.228 11.188 3.749 1.00 83.81 99 PRO A CA 1
ATOM 789 C C . PRO A 1 99 ? 9.912 12.466 2.960 1.00 83.81 99 PRO A C 1
ATOM 791 O O . PRO A 1 99 ? 10.103 13.564 3.481 1.00 83.81 99 PRO A O 1
ATOM 794 N N . ASP A 1 100 ? 9.417 12.309 1.733 1.00 85.44 100 ASP A N 1
ATOM 795 C CA . ASP A 1 100 ? 9.292 13.387 0.756 1.00 85.44 100 ASP A CA 1
ATOM 796 C C . ASP A 1 100 ? 7.841 13.844 0.556 1.00 85.44 100 ASP A C 1
ATOM 798 O O . ASP A 1 100 ? 7.580 14.643 -0.320 1.00 85.44 100 ASP A O 1
ATOM 802 N N . PHE A 1 101 ? 6.867 13.371 1.333 1.00 86.88 101 PHE A N 1
ATOM 803 C CA . PHE A 1 101 ? 5.471 13.807 1.199 1.00 86.88 101 PHE A CA 1
ATOM 804 C C . PHE A 1 101 ? 4.722 13.678 2.535 1.00 86.88 101 PHE A C 1
ATOM 806 O O . PHE A 1 101 ? 5.132 12.893 3.395 1.00 86.88 101 PHE A O 1
ATOM 813 N N . PRO A 1 102 ? 3.638 14.446 2.758 1.00 89.00 102 PRO A N 1
ATOM 814 C CA . PRO A 1 102 ? 2.867 14.369 3.998 1.00 89.00 102 PRO A CA 1
ATOM 815 C C . PRO A 1 102 ? 2.201 12.999 4.173 1.00 89.00 102 PRO A C 1
ATOM 817 O O . PRO A 1 102 ? 1.983 12.268 3.211 1.00 89.00 102 PRO A O 1
ATOM 820 N N . LEU A 1 103 ? 1.809 12.656 5.400 1.00 94.00 103 LEU A N 1
ATOM 821 C CA . LEU A 1 103 ? 0.974 11.478 5.640 1.00 94.00 103 LEU A CA 1
ATOM 822 C C . LEU A 1 103 ? -0.326 11.608 4.829 1.00 94.00 103 LEU A C 1
ATOM 824 O O . LEU A 1 103 ? -1.029 12.605 4.955 1.00 94.00 103 LEU A O 1
ATOM 828 N N . MET A 1 104 ? -0.654 10.618 3.999 1.00 96.00 104 MET A N 1
ATOM 829 C CA . MET A 1 104 ? -1.795 10.684 3.077 1.00 96.00 104 MET A CA 1
ATOM 830 C C . MET A 1 104 ? -2.739 9.491 3.228 1.00 96.00 104 MET A C 1
ATOM 832 O O . MET A 1 104 ? -2.317 8.362 3.476 1.00 96.00 104 MET A O 1
ATOM 836 N N . THR A 1 105 ? -4.033 9.710 2.992 1.00 96.88 105 THR A N 1
ATOM 837 C CA . THR A 1 105 ? -5.023 8.642 2.764 1.00 96.88 105 THR A CA 1
ATOM 838 C C . THR A 1 105 ? -6.042 9.059 1.714 1.00 96.88 105 THR A C 1
ATOM 840 O O . THR A 1 105 ? -6.337 10.242 1.576 1.00 96.88 105 THR A O 1
ATOM 843 N N . ALA A 1 106 ? -6.637 8.090 1.017 1.00 96.88 106 ALA A N 1
ATOM 844 C CA . ALA A 1 106 ? -7.792 8.312 0.147 1.00 96.88 106 ALA A CA 1
ATOM 845 C C . ALA A 1 106 ? -9.096 7.745 0.745 1.00 96.88 106 ALA A C 1
ATOM 847 O O . ALA A 1 106 ? -10.118 7.651 0.054 1.00 96.88 106 ALA A O 1
ATOM 848 N N . ASN A 1 107 ? -9.079 7.358 2.028 1.00 96.75 107 ASN A N 1
ATOM 849 C CA . ASN A 1 107 ? -10.193 6.716 2.714 1.00 96.75 107 ASN A CA 1
ATOM 850 C C . ASN A 1 107 ? -10.723 7.585 3.863 1.00 96.75 107 ASN A C 1
ATOM 852 O O . ASN A 1 107 ? -10.059 7.820 4.868 1.00 96.75 107 ASN A O 1
ATOM 856 N N . LYS A 1 108 ? -11.983 8.020 3.778 1.00 93.88 108 LYS A N 1
ATOM 857 C CA . LYS A 1 108 ? -12.595 8.864 4.824 1.00 93.88 108 LYS A CA 1
ATOM 858 C C . LYS A 1 108 ? -12.673 8.185 6.195 1.00 93.88 108 LYS A C 1
ATOM 860 O O . LYS A 1 108 ? -12.589 8.870 7.210 1.00 93.88 108 LYS A O 1
ATOM 865 N N . LYS A 1 109 ? -12.779 6.850 6.238 1.00 94.25 109 LYS A N 1
ATOM 866 C CA . LYS A 1 109 ? -12.799 6.087 7.494 1.00 94.25 109 LYS A CA 1
ATOM 867 C C . LYS A 1 109 ? -11.496 6.272 8.273 1.00 94.25 109 LYS A C 1
ATOM 869 O O . LYS A 1 109 ? -11.534 6.316 9.498 1.00 94.25 109 LYS A O 1
ATOM 874 N N . CYS A 1 110 ? -10.365 6.408 7.582 1.00 93.81 110 CYS A N 1
ATOM 875 C CA . CYS A 1 110 ? -9.078 6.704 8.202 1.00 93.81 110 CYS A CA 1
ATOM 876 C C . CYS A 1 110 ? -9.109 8.029 8.971 1.00 93.81 110 CYS A C 1
ATOM 878 O O . CYS A 1 110 ? -8.738 8.062 10.144 1.00 93.81 110 CYS A O 1
ATOM 880 N N . MET A 1 111 ? -9.641 9.086 8.353 1.00 93.94 111 MET A N 1
ATOM 881 C CA . MET A 1 111 ? -9.778 10.403 8.987 1.00 93.94 111 MET A CA 1
ATOM 882 C C . MET A 1 111 ? -10.717 10.362 10.197 1.00 93.94 111 MET A C 1
ATOM 884 O O . MET A 1 111 ? -10.396 10.911 11.251 1.00 93.94 111 MET A O 1
ATOM 888 N N . ASP A 1 112 ? -11.850 9.663 10.083 1.00 93.00 112 ASP A N 1
ATOM 889 C CA . ASP A 1 112 ? -12.798 9.497 11.191 1.00 93.00 112 ASP A CA 1
ATOM 890 C C . ASP A 1 112 ? -12.170 8.747 12.380 1.00 93.00 112 ASP A C 1
ATOM 892 O O . ASP A 1 112 ? -12.402 9.103 13.538 1.00 93.00 112 ASP A O 1
ATOM 896 N N . LEU A 1 113 ? -11.361 7.718 12.104 1.00 91.56 113 LEU A N 1
ATOM 897 C CA . LEU A 1 113 ? -10.650 6.951 13.127 1.00 91.56 113 LEU A CA 1
ATOM 898 C C . LEU A 1 113 ? -9.534 7.769 13.790 1.00 91.56 113 LEU A C 1
ATOM 900 O O . LEU A 1 113 ? -9.423 7.732 15.018 1.00 91.56 113 LEU A O 1
ATOM 904 N N . LEU A 1 114 ? -8.734 8.511 13.015 1.00 90.56 114 LEU A N 1
ATOM 905 C CA . LEU A 1 114 ? -7.670 9.367 13.551 1.00 90.56 114 LEU A CA 1
ATOM 906 C C . LEU A 1 114 ? -8.232 10.458 14.449 1.00 90.56 114 LEU A C 1
ATOM 908 O O . LEU A 1 114 ? -7.782 10.601 15.578 1.00 90.56 114 LEU A O 1
ATOM 912 N N . LYS A 1 115 ? -9.300 11.137 14.022 1.00 89.56 115 LYS A N 1
ATOM 913 C CA . LYS A 1 115 ? -9.939 12.199 14.809 1.00 89.56 115 LYS A CA 1
ATOM 914 C C . LYS A 1 115 ? -10.302 11.776 16.240 1.00 89.56 115 LYS A C 1
ATOM 916 O O . LYS A 1 115 ? -10.387 12.618 17.131 1.00 89.56 115 LYS A O 1
ATOM 921 N N . VAL A 1 116 ? -10.555 10.484 16.459 1.00 88.00 116 VAL A N 1
ATOM 922 C CA . VAL A 1 116 ? -10.866 9.914 17.778 1.00 88.00 116 VAL A CA 1
ATOM 923 C C . VAL A 1 116 ? -9.614 9.430 18.515 1.00 88.00 116 VAL A C 1
ATOM 925 O O . VAL A 1 116 ? -9.549 9.566 19.736 1.00 88.00 116 VAL A O 1
ATOM 928 N N . LYS A 1 117 ? -8.662 8.813 17.805 1.00 88.44 117 LYS A N 1
ATOM 929 C CA . LYS A 1 117 ? -7.503 8.130 18.402 1.00 88.44 117 LYS A CA 1
ATOM 930 C C . LYS A 1 117 ? -6.297 9.047 18.610 1.00 88.44 117 LYS A C 1
ATOM 932 O O . LYS A 1 117 ? -5.622 8.915 19.625 1.00 88.44 117 LYS A O 1
ATOM 937 N N . ASP A 1 118 ? -6.032 9.919 17.647 1.00 88.12 118 ASP A N 1
ATOM 938 C CA . ASP A 1 118 ? -4.832 10.740 17.557 1.00 88.12 118 ASP A CA 1
ATOM 939 C C . ASP A 1 118 ? -5.116 12.001 16.726 1.00 88.12 118 ASP A C 1
ATOM 941 O O . ASP A 1 118 ? -5.112 11.987 15.492 1.00 88.12 118 ASP A O 1
ATOM 945 N N . ILE A 1 119 ? -5.427 13.091 17.429 1.00 85.25 119 ILE A N 1
ATOM 946 C CA . ILE A 1 119 ? -5.805 14.356 16.797 1.00 85.25 119 ILE A CA 1
ATOM 947 C C . ILE A 1 119 ? -4.613 15.094 16.184 1.00 85.25 119 ILE A C 1
ATOM 949 O O . ILE A 1 119 ? -4.812 15.813 15.214 1.00 85.25 119 ILE A O 1
ATOM 953 N N . GLU A 1 120 ? -3.402 14.904 16.715 1.00 88.31 120 GLU A N 1
ATOM 954 C CA . GLU A 1 120 ? -2.194 15.530 16.165 1.00 88.31 120 GLU A CA 1
ATOM 955 C C . GLU A 1 120 ? -1.921 14.939 14.780 1.00 88.31 120 GLU A C 1
ATOM 957 O O . GLU A 1 120 ? -1.898 15.661 13.788 1.00 88.31 120 GLU A O 1
ATOM 962 N N . THR A 1 121 ? -1.890 13.605 14.685 1.00 87.00 121 THR A N 1
ATOM 963 C CA . THR A 1 121 ? -1.743 12.916 13.397 1.00 87.00 121 THR A CA 1
ATOM 964 C C . THR A 1 121 ? -2.887 13.250 12.433 1.00 87.00 121 THR A C 1
ATOM 966 O O . THR A 1 121 ? -2.650 13.391 11.237 1.00 87.00 121 THR A O 1
ATOM 969 N N . TYR A 1 122 ? -4.126 13.418 12.915 1.00 89.31 122 TYR A N 1
ATOM 970 C CA . TYR A 1 122 ? -5.251 13.857 12.074 1.00 89.31 122 TYR A CA 1
ATOM 971 C C . TYR A 1 122 ? -4.999 15.215 11.401 1.00 89.31 122 TYR A C 1
ATOM 973 O O . TYR A 1 122 ? -5.352 15.372 10.234 1.00 89.31 122 TYR A O 1
ATOM 981 N N . GLU A 1 123 ? -4.442 16.190 12.125 1.00 88.94 123 GLU A N 1
ATOM 982 C CA . GLU A 1 123 ? -4.188 17.538 11.596 1.00 88.94 123 GLU A CA 1
ATOM 983 C C . GLU A 1 123 ? -3.087 17.546 10.530 1.00 88.94 123 GLU A C 1
ATOM 985 O O . GLU A 1 123 ? -3.176 18.321 9.579 1.00 88.94 123 GLU A O 1
ATOM 990 N N . ASP A 1 124 ? -2.116 16.640 10.652 1.00 89.38 124 ASP A N 1
ATOM 991 C CA . ASP A 1 124 ? -0.992 16.490 9.722 1.00 89.38 124 ASP A CA 1
ATOM 992 C C . ASP A 1 124 ? -1.271 15.500 8.569 1.00 89.38 124 ASP A C 1
ATOM 994 O O . ASP A 1 124 ? -0.405 15.269 7.721 1.00 89.38 124 ASP A O 1
ATOM 998 N N . THR A 1 125 ? -2.467 14.900 8.523 1.00 93.50 125 THR A N 1
ATOM 999 C CA . THR A 1 125 ? -2.857 13.945 7.475 1.00 93.50 125 THR A CA 1
ATOM 1000 C C . THR A 1 125 ? -3.618 14.625 6.342 1.00 93.50 125 THR A C 1
ATOM 1002 O O . THR A 1 125 ? -4.691 15.196 6.545 1.00 93.50 125 THR A O 1
ATOM 1005 N N . GLU A 1 126 ? -3.140 14.442 5.116 1.00 95.44 126 GLU A N 1
ATOM 1006 C CA . GLU A 1 126 ? -3.809 14.899 3.905 1.00 95.44 126 GLU A CA 1
ATOM 1007 C C . GLU A 1 126 ? -4.806 13.841 3.389 1.00 95.44 126 GLU A C 1
ATOM 1009 O O . GLU A 1 126 ? -4.470 12.672 3.160 1.00 95.44 126 GLU A O 1
ATOM 1014 N N . LEU A 1 127 ? -6.065 14.249 3.197 1.00 96.31 127 LEU A N 1
ATOM 1015 C CA . LEU A 1 127 ? -7.100 13.408 2.594 1.00 96.31 127 LEU A CA 1
ATOM 1016 C C . LEU A 1 127 ? -7.175 13.702 1.097 1.00 96.31 127 LEU A C 1
ATOM 1018 O O . LEU A 1 127 ? -7.830 14.657 0.681 1.00 96.31 127 LEU A O 1
ATOM 1022 N N . VAL A 1 128 ? -6.594 12.822 0.291 1.00 96.44 128 VAL A N 1
ATOM 1023 C CA . VAL A 1 128 ? -6.639 12.944 -1.166 1.00 96.44 128 VAL A CA 1
ATOM 1024 C C . VAL A 1 128 ? -7.947 12.381 -1.724 1.00 96.44 128 VAL A C 1
ATOM 1026 O O . VAL A 1 128 ? -8.488 11.375 -1.259 1.00 96.44 128 VAL A O 1
ATOM 1029 N N . SER A 1 129 ? -8.484 13.041 -2.745 1.00 93.31 129 SER A N 1
ATOM 1030 C CA . SER A 1 129 ? -9.789 12.736 -3.342 1.00 93.31 129 SER A CA 1
ATOM 1031 C C . SER A 1 129 ? -9.705 12.074 -4.718 1.00 93.31 129 SER A C 1
ATOM 1033 O O . SER A 1 129 ? -10.708 11.555 -5.216 1.00 93.31 129 SER A O 1
ATOM 1035 N N . SER A 1 130 ? -8.526 12.082 -5.343 1.00 96.00 130 SER A N 1
ATOM 1036 C CA . SER A 1 130 ? -8.299 11.547 -6.685 1.00 96.00 130 SER A CA 1
ATOM 1037 C C . SER A 1 130 ? -6.868 11.046 -6.871 1.00 96.00 130 SER A C 1
ATOM 1039 O O . SER A 1 130 ? -5.965 11.434 -6.131 1.00 96.00 130 SER A O 1
ATOM 1041 N N . PHE A 1 131 ? -6.665 10.210 -7.892 1.00 95.38 131 PHE A N 1
ATOM 1042 C CA . PHE A 1 131 ? -5.332 9.740 -8.268 1.00 95.38 131 PHE A CA 1
ATOM 1043 C C . PHE A 1 131 ? -4.415 10.893 -8.700 1.00 95.38 131 PHE A C 1
ATOM 1045 O O . PHE A 1 131 ? -3.250 10.901 -8.331 1.00 95.38 131 PHE A O 1
ATOM 1052 N N . ASP A 1 132 ? -4.935 11.882 -9.432 1.00 94.75 132 ASP A N 1
ATOM 1053 C CA . ASP A 1 132 ? -4.129 13.020 -9.891 1.00 94.75 132 ASP A CA 1
ATOM 1054 C C . ASP A 1 132 ? -3.625 13.858 -8.707 1.00 94.75 132 ASP A C 1
ATOM 1056 O O . ASP A 1 132 ? -2.476 14.280 -8.681 1.00 94.75 132 ASP A O 1
ATOM 1060 N N . GLU A 1 133 ? -4.471 14.088 -7.703 1.00 94.94 133 GLU A N 1
ATOM 1061 C CA . GLU A 1 133 ? -4.083 14.780 -6.467 1.00 94.94 133 GLU A CA 1
ATOM 1062 C C . GLU A 1 133 ? -3.010 14.001 -5.699 1.00 94.94 133 GLU A C 1
ATOM 1064 O O . GLU A 1 133 ? -1.997 14.571 -5.304 1.00 94.94 133 GLU A O 1
ATOM 1069 N N . PHE A 1 134 ? -3.207 12.691 -5.562 1.00 94.38 134 PHE A N 1
ATOM 1070 C CA . PHE A 1 134 ? -2.252 11.783 -4.940 1.00 94.38 134 PHE A CA 1
ATOM 1071 C C . PHE A 1 134 ? -0.887 11.775 -5.645 1.00 94.38 134 PHE A C 1
ATOM 1073 O O . PHE A 1 134 ? 0.137 11.977 -5.000 1.00 94.38 134 PHE A O 1
ATOM 1080 N N . SER A 1 135 ? -0.876 11.581 -6.966 1.00 91.75 135 SER A N 1
ATOM 1081 C CA . SER A 1 135 ? 0.344 11.520 -7.780 1.00 91.75 135 SER A CA 1
ATOM 1082 C C . SER A 1 135 ? 1.088 12.857 -7.755 1.00 91.75 135 SER A C 1
ATOM 1084 O O . SER A 1 135 ? 2.291 12.889 -7.522 1.00 91.75 135 SER A O 1
ATOM 1086 N N . ASN A 1 136 ? 0.366 13.983 -7.843 1.00 90.38 136 ASN A N 1
ATOM 1087 C CA . ASN A 1 136 ? 0.986 15.297 -7.690 1.00 90.38 136 ASN A CA 1
ATOM 1088 C C . ASN A 1 136 ? 1.664 15.443 -6.324 1.00 90.38 136 ASN A C 1
ATOM 1090 O O . ASN A 1 136 ? 2.787 15.926 -6.271 1.00 90.38 136 ASN A O 1
ATOM 1094 N N . LEU A 1 137 ? 1.024 15.046 -5.221 1.00 89.62 137 LEU A N 1
ATOM 1095 C CA . LEU A 1 137 ? 1.624 15.160 -3.887 1.00 89.62 137 LEU A CA 1
ATOM 1096 C C . LEU A 1 137 ? 2.831 14.236 -3.692 1.00 89.62 137 LEU A C 1
ATOM 1098 O O . LEU A 1 137 ? 3.759 14.627 -2.991 1.00 89.62 137 LEU A O 1
ATOM 1102 N N . LEU A 1 138 ? 2.846 13.064 -4.334 1.00 86.06 138 LEU A N 1
ATOM 1103 C CA . LEU A 1 138 ? 4.009 12.173 -4.340 1.00 86.06 138 LEU A CA 1
ATOM 1104 C C . LEU A 1 138 ? 5.231 12.808 -5.022 1.00 86.06 138 LEU A C 1
ATOM 1106 O O . LEU A 1 138 ? 6.341 12.637 -4.533 1.00 86.06 138 LEU A O 1
ATOM 1110 N N . THR A 1 139 ? 5.034 13.547 -6.120 1.00 77.19 139 THR A N 1
ATOM 1111 C CA . THR A 1 139 ? 6.130 14.105 -6.937 1.00 77.19 139 THR A CA 1
ATOM 1112 C C . THR A 1 139 ? 6.427 15.586 -6.667 1.00 77.19 139 THR A C 1
ATOM 1114 O O . THR A 1 139 ? 7.401 16.125 -7.179 1.00 77.19 139 THR A O 1
ATOM 1117 N N . SER A 1 140 ? 5.583 16.301 -5.913 1.00 60.75 140 SER A N 1
ATOM 1118 C CA . SER A 1 140 ? 5.689 17.767 -5.730 1.00 60.75 140 SER A CA 1
ATOM 1119 C C . SER A 1 140 ? 6.855 18.225 -4.846 1.00 60.75 140 SER A C 1
ATOM 1121 O O . SER A 1 140 ? 7.044 19.432 -4.681 1.00 60.75 140 SER A O 1
ATOM 1123 N N . TYR A 1 141 ? 7.610 17.299 -4.260 1.00 53.53 141 TYR A N 1
ATOM 1124 C CA . TYR A 1 141 ? 8.686 17.601 -3.315 1.00 53.53 141 TYR A CA 1
ATOM 1125 C C . TYR A 1 141 ? 10.095 17.323 -3.866 1.00 53.53 141 TYR A C 1
ATOM 1127 O O . TYR A 1 141 ? 11.063 17.421 -3.109 1.00 53.53 141 TYR A O 1
ATOM 1135 N N . GLU A 1 142 ? 10.212 17.044 -5.171 1.00 45.53 142 GLU A N 1
ATOM 1136 C CA . GLU A 1 142 ? 11.490 16.970 -5.904 1.00 45.53 142 GLU A CA 1
ATOM 1137 C C . GLU A 1 142 ? 12.051 18.341 -6.330 1.00 45.53 142 GLU A C 1
ATOM 1139 O O . GLU A 1 142 ? 11.272 19.236 -6.743 1.00 45.53 142 GLU A O 1
#

Foldseek 3Di:
DAWKKKKFAPDQPDWPVLLVVLLPPQWDDDDLFKIKRFPDWDQDPNDIDGQIWMKGFDADPVDSTTTGMIMITRHGLPVSVLRSSQCSLQVHLMWMDIPQAWIEGQHVVVLVSCVVVPVVSSVRYYHDPDSVSSSCRVPVRD

Secondary structure (DSSP, 8-state):
---EEEEEESSTT-BHHHHHHHTTTTEEESSSSEEEEEEEEEEETTEEEEEEEEEEEEE-TT-TTBEEEEEEES----HHHHHHHHHHHHHSSEEEEETTEEEEES-HHHHHHHHHH-HHHHHTEEE--SHHHHHHHHHTT-